Protein AF-A0A950RQR4-F1 (afdb_monomer)

pLDDT: mean 70.82, std 8.99, range [44.38, 90.94]

Sequence (84 aa):
MAERTRAPVWTWILPLLAGTLVFSAVLISTPPGFAALSDVLFGQPRGPNAEAAAYALGAAGTLGLVALLALAAVCWLAARLIRR

Solvent-accessible surface area (backbone atoms only — not comparable to full-atom values): 4906 Å² total; per-residue (Å²): 135,84,81,76,78,69,74,58,70,62,75,63,48,52,61,52,52,52,49,52,51,53,44,50,51,52,34,72,74,37,87,66,30,69,56,26,56,51,42,72,76,74,44,67,95,73,52,79,66,42,55,52,30,51,51,45,49,52,51,51,53,52,52,41,51,52,50,50,52,52,51,51,51,51,54,52,50,52,54,55,59,74,74,104

Foldseek 3Di:
DDPPPPPPPVVVVVLVVVLVVVLQVLLVVDPPRCVLVCCQVPNDCDDPVVVVSVVSVVVSVVVSVVVSVVVVVVVVVVVVVVVD

Radius of gyration: 18.4 Å; Cα contacts (8 Å, |Δi|>4): 36; chains: 1; bounding box: 39×16×65 Å

Structure (mmCIF, N/CA/C/O backbone):
data_AF-A0A950RQR4-F1
#
_entry.id   AF-A0A950RQR4-F1
#
loop_
_atom_site.group_PDB
_atom_site.id
_atom_site.type_symbol
_atom_site.label_atom_id
_atom_site.label_alt_id
_atom_site.label_comp_id
_atom_site.label_asym_id
_atom_site.label_entity_id
_atom_site.label_seq_id
_atom_site.pdbx_PDB_ins_code
_atom_site.Cartn_x
_atom_site.Cartn_y
_atom_site.Cartn_z
_atom_site.occupancy
_atom_site.B_iso_or_equiv
_atom_site.auth_seq_id
_atom_site.auth_comp_id
_atom_site.auth_asym_id
_atom_site.auth_atom_id
_atom_site.pdbx_PDB_model_num
ATOM 1 N N . MET A 1 1 ? 0.834 7.520 43.232 1.00 44.38 1 MET A N 1
ATOM 2 C CA . MET A 1 1 ? 1.621 6.769 42.232 1.00 44.38 1 MET A CA 1
ATOM 3 C C . MET A 1 1 ? 0.807 6.751 40.952 1.00 44.38 1 MET A C 1
ATOM 5 O O . MET A 1 1 ? -0.215 6.086 40.913 1.00 44.38 1 MET A O 1
ATOM 9 N N . ALA A 1 2 ? 1.153 7.599 39.981 1.00 46.06 2 ALA A N 1
ATOM 10 C CA . ALA A 1 2 ? 0.403 7.704 38.733 1.00 46.06 2 ALA A CA 1
ATOM 11 C C . ALA A 1 2 ? 0.821 6.557 37.811 1.00 46.06 2 ALA A C 1
ATOM 13 O O . ALA A 1 2 ? 1.948 6.529 37.313 1.00 46.06 2 ALA A O 1
ATOM 14 N N . GLU A 1 3 ? -0.077 5.598 37.623 1.00 50.31 3 GLU A N 1
ATOM 15 C CA . GLU A 1 3 ? 0.078 4.507 36.674 1.00 50.31 3 GLU A CA 1
ATOM 16 C C . GLU A 1 3 ? 0.025 5.097 35.261 1.00 50.31 3 GLU A C 1
ATOM 18 O O . GLU A 1 3 ? -1.031 5.335 34.679 1.00 50.31 3 GLU A O 1
ATOM 23 N N . ARG A 1 4 ? 1.201 5.455 34.734 1.00 58.53 4 ARG A N 1
ATOM 24 C CA . ARG A 1 4 ? 1.365 5.875 33.345 1.00 58.53 4 ARG A CA 1
ATOM 25 C C . ARG A 1 4 ? 1.053 4.653 32.490 1.00 58.53 4 ARG A C 1
ATOM 27 O O . ARG A 1 4 ? 1.937 3.835 32.249 1.00 58.53 4 ARG A O 1
ATOM 34 N N . THR A 1 5 ? -0.198 4.544 32.048 1.00 59.72 5 THR A N 1
ATOM 35 C CA . THR A 1 5 ? -0.659 3.590 31.040 1.00 59.72 5 THR A CA 1
ATOM 36 C C . THR A 1 5 ? 0.185 3.792 29.787 1.00 59.72 5 THR A C 1
ATOM 38 O O . THR A 1 5 ? -0.108 4.644 28.944 1.00 59.72 5 THR A O 1
ATOM 41 N N . ARG A 1 6 ? 1.306 3.072 29.690 1.00 62.56 6 ARG A N 1
ATOM 42 C CA . ARG A 1 6 ? 2.086 3.004 28.460 1.00 62.56 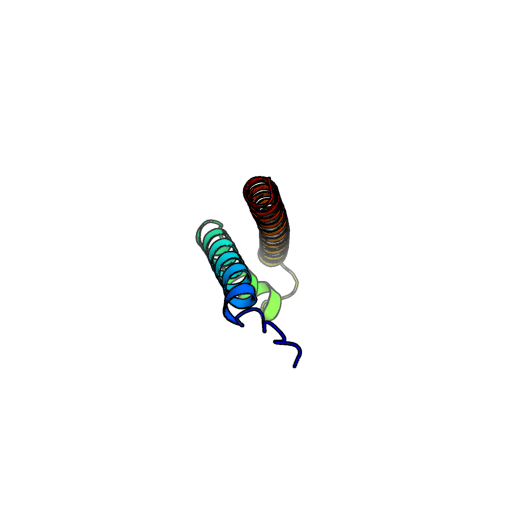6 ARG A CA 1
ATOM 43 C C . ARG A 1 6 ? 1.158 2.345 27.456 1.00 62.56 6 ARG A C 1
ATOM 45 O O . ARG A 1 6 ? 0.862 1.163 27.600 1.00 62.56 6 ARG A O 1
ATOM 52 N N . ALA A 1 7 ? 0.660 3.122 26.495 1.00 61.81 7 ALA A N 1
ATOM 53 C CA . ALA A 1 7 ? -0.032 2.551 25.353 1.00 61.81 7 ALA A CA 1
ATOM 54 C C . ALA A 1 7 ? 0.854 1.407 24.832 1.00 61.81 7 ALA A C 1
ATOM 56 O O . ALA A 1 7 ? 2.052 1.637 24.612 1.00 61.81 7 ALA A O 1
ATOM 57 N N . PRO A 1 8 ? 0.335 0.171 24.746 1.00 67.44 8 PRO A N 1
ATOM 58 C CA . PRO A 1 8 ? 1.154 -0.965 24.366 1.00 67.44 8 PRO A CA 1
ATOM 59 C C . PRO A 1 8 ? 1.745 -0.652 22.998 1.00 67.44 8 PRO A C 1
ATOM 61 O O . PRO A 1 8 ? 1.006 -0.248 22.105 1.00 67.44 8 PRO A O 1
ATOM 64 N N . VAL A 1 9 ? 3.061 -0.809 22.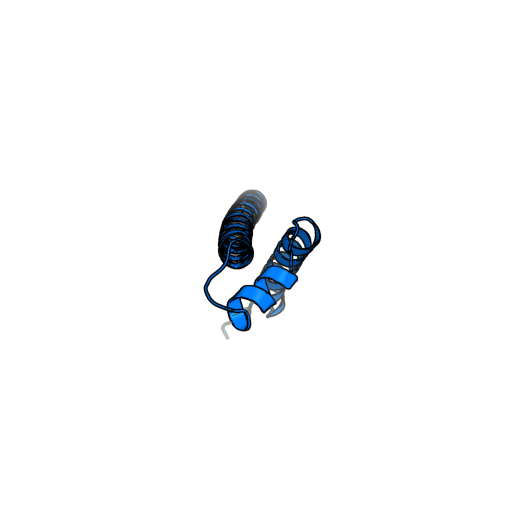829 1.00 67.38 9 VAL A N 1
ATOM 65 C CA . VAL A 1 9 ? 3.797 -0.478 21.587 1.00 67.38 9 VAL A CA 1
ATOM 66 C C . VAL A 1 9 ? 3.080 -1.012 20.334 1.00 67.38 9 VAL A C 1
ATOM 68 O O . VAL A 1 9 ? 3.067 -0.370 19.286 1.00 67.38 9 VAL A O 1
ATOM 71 N N . TRP A 1 10 ? 2.376 -2.135 20.485 1.00 66.31 10 TRP A N 1
ATOM 72 C CA . TRP A 1 10 ? 1.510 -2.753 19.485 1.00 66.31 10 TRP A CA 1
ATOM 73 C C . TRP A 1 10 ? 0.443 -1.832 18.864 1.00 66.31 10 TRP A C 1
ATOM 75 O O . TRP A 1 10 ? 0.145 -1.964 17.680 1.00 66.31 10 TRP A O 1
ATOM 85 N N . THR A 1 11 ? -0.092 -0.862 19.616 1.00 70.81 11 THR A N 1
ATOM 86 C CA . THR A 1 11 ? -1.069 0.122 19.102 1.00 70.81 11 THR A CA 1
ATOM 87 C C . THR A 1 11 ? -0.512 1.002 17.985 1.00 70.81 11 THR A C 1
ATOM 89 O O . THR A 1 11 ? -1.280 1.448 17.139 1.00 70.81 11 THR A O 1
ATOM 92 N N . TRP A 1 12 ? 0.807 1.202 17.929 1.00 73.50 12 TRP A N 1
ATOM 93 C CA . TRP A 1 12 ? 1.471 1.958 16.862 1.00 73.50 12 TRP A CA 1
ATOM 94 C C . TRP A 1 12 ? 1.959 1.064 15.721 1.00 73.50 12 TRP A C 1
ATOM 96 O O . TRP A 1 12 ? 1.991 1.493 14.572 1.00 73.50 12 TRP A O 1
ATOM 106 N N . ILE A 1 13 ? 2.303 -0.192 16.017 1.00 74.62 13 ILE A N 1
ATOM 107 C CA . ILE A 1 13 ? 2.801 -1.151 15.020 1.00 74.62 13 ILE A CA 1
ATOM 108 C C . ILE A 1 13 ? 1.674 -1.634 14.102 1.00 74.62 13 ILE A C 1
ATOM 110 O O . ILE A 1 13 ? 1.871 -1.752 12.895 1.00 74.62 13 ILE A O 1
ATOM 114 N N . LEU A 1 14 ? 0.486 -1.885 14.654 1.00 76.88 14 LEU A N 1
ATOM 115 C CA . LEU A 1 14 ? -0.648 -2.410 13.896 1.00 76.88 14 LEU A CA 1
ATOM 116 C C . LEU A 1 14 ? -1.072 -1.521 12.705 1.00 76.88 14 LEU A C 1
ATOM 118 O O . LEU A 1 14 ? -1.209 -2.059 11.605 1.00 76.88 14 LEU A O 1
ATOM 122 N N . PRO A 1 15 ? -1.234 -0.187 12.846 1.00 72.75 15 PRO A N 1
ATOM 123 C CA . PRO A 1 15 ? -1.559 0.668 11.703 1.00 72.75 15 PRO A CA 1
ATOM 124 C C . PRO A 1 15 ? -0.420 0.748 10.677 1.00 72.75 15 PRO A C 1
ATOM 126 O O . PRO A 1 15 ? -0.692 0.831 9.481 1.00 72.75 15 PRO A O 1
ATOM 129 N N . LEU A 1 16 ? 0.843 0.668 11.111 1.00 73.50 16 LEU A N 1
ATOM 130 C CA . LEU A 1 16 ? 1.992 0.647 10.201 1.00 73.50 16 LEU A CA 1
ATOM 131 C C . LEU A 1 16 ? 2.034 -0.641 9.371 1.00 73.50 16 LEU A C 1
ATOM 133 O O . LEU A 1 16 ? 2.234 -0.570 8.158 1.00 73.50 16 LEU A O 1
ATOM 137 N N . LEU A 1 17 ? 1.791 -1.797 10.001 1.00 79.00 17 LEU A N 1
ATOM 138 C CA . LEU A 1 17 ? 1.684 -3.095 9.325 1.00 79.00 17 LEU A CA 1
ATOM 139 C C . LEU A 1 17 ? 0.509 -3.134 8.347 1.00 79.00 17 LEU A C 1
ATOM 141 O O . LEU A 1 17 ? 0.665 -3.584 7.215 1.00 79.00 17 LEU A O 1
ATOM 145 N N . ALA A 1 18 ? -0.655 -2.626 8.756 1.00 75.31 18 ALA A N 1
ATOM 146 C CA . ALA A 1 18 ? -1.815 -2.532 7.875 1.00 75.31 18 ALA A CA 1
ATOM 147 C C . ALA A 1 18 ? -1.519 -1.641 6.655 1.00 75.31 18 ALA A C 1
ATOM 149 O O . ALA A 1 18 ? -1.809 -2.029 5.525 1.00 75.31 18 ALA A O 1
ATOM 150 N N . GLY A 1 19 ? -0.874 -0.489 6.866 1.00 73.19 19 GLY A N 1
ATOM 151 C CA . GLY A 1 19 ? -0.462 0.409 5.788 1.00 73.19 19 GLY A CA 1
ATOM 152 C C . GLY A 1 19 ? 0.535 -0.233 4.821 1.00 73.19 19 GLY A C 1
ATOM 153 O O . GLY A 1 19 ? 0.357 -0.139 3.609 1.00 73.19 19 GLY A O 1
ATOM 154 N N . THR A 1 20 ? 1.544 -0.945 5.335 1.00 76.12 20 THR A N 1
ATOM 155 C CA . THR A 1 20 ? 2.521 -1.657 4.489 1.00 76.12 20 THR A CA 1
ATOM 156 C C . THR A 1 20 ? 1.890 -2.809 3.717 1.00 76.12 20 THR A C 1
ATOM 158 O O . THR A 1 20 ? 2.233 -3.003 2.552 1.00 76.12 20 THR A O 1
ATOM 161 N N . LEU A 1 21 ? 0.942 -3.539 4.311 1.00 79.38 21 LEU A N 1
ATOM 162 C CA . LEU A 1 21 ? 0.202 -4.598 3.622 1.00 79.38 21 LEU A CA 1
ATOM 163 C C . LEU A 1 21 ? -0.637 -4.049 2.470 1.00 79.38 21 LEU A C 1
ATOM 165 O O . LEU A 1 21 ? -0.558 -4.570 1.361 1.00 79.38 21 LEU A O 1
ATOM 169 N N . VAL A 1 22 ? -1.400 -2.981 2.712 1.00 77.06 22 VAL A N 1
ATOM 170 C CA . VAL A 1 22 ? -2.229 -2.351 1.675 1.00 77.06 22 VAL A CA 1
ATOM 171 C C . VAL A 1 22 ? -1.354 -1.772 0.565 1.00 77.06 22 VAL A C 1
ATOM 173 O O . VAL A 1 22 ? -1.619 -2.018 -0.607 1.00 77.06 22 VAL A O 1
ATOM 176 N N . PHE A 1 23 ? -0.272 -1.075 0.915 1.00 69.69 23 PHE A N 1
ATOM 177 C CA . PHE A 1 23 ? 0.677 -0.542 -0.062 1.00 69.69 23 PHE A CA 1
ATOM 178 C C . PHE A 1 23 ? 1.311 -1.653 -0.913 1.00 69.69 23 PHE A C 1
ATOM 180 O O . PHE A 1 23 ? 1.358 -1.549 -2.138 1.00 69.69 23 PHE A O 1
ATOM 187 N N . SER A 1 24 ? 1.720 -2.756 -0.282 1.00 71.81 24 SER A N 1
ATOM 188 C CA . SER A 1 24 ? 2.259 -3.926 -0.984 1.00 71.81 24 SER A CA 1
ATOM 189 C C . SER A 1 24 ? 1.216 -4.567 -1.902 1.00 71.81 24 SER A C 1
ATOM 191 O O . SER A 1 24 ? 1.534 -4.919 -3.032 1.00 71.81 24 SER A O 1
ATOM 193 N N . ALA A 1 25 ? -0.040 -4.672 -1.460 1.00 72.62 25 ALA A N 1
ATOM 194 C CA . ALA A 1 25 ? -1.131 -5.206 -2.271 1.00 72.62 25 ALA A CA 1
ATOM 195 C C . ALA A 1 25 ? -1.420 -4.333 -3.506 1.00 72.62 25 ALA A C 1
ATOM 197 O O . ALA A 1 25 ? -1.647 -4.862 -4.595 1.00 72.62 25 ALA A O 1
ATOM 198 N N . VAL A 1 26 ? -1.354 -3.005 -3.369 1.00 70.31 26 VAL A N 1
ATOM 199 C CA . VAL A 1 26 ? -1.485 -2.065 -4.496 1.00 70.31 26 VAL A CA 1
ATOM 200 C C . VAL A 1 26 ? -0.331 -2.241 -5.487 1.00 70.31 26 VAL A C 1
ATOM 202 O O . VAL A 1 26 ? -0.571 -2.351 -6.688 1.00 70.31 26 VAL A O 1
ATOM 205 N N . LEU A 1 27 ? 0.910 -2.348 -5.003 1.00 66.50 27 LEU A N 1
ATOM 206 C CA . LEU A 1 27 ? 2.071 -2.583 -5.869 1.00 66.50 27 LEU A CA 1
ATOM 207 C C . LEU A 1 27 ? 2.023 -3.942 -6.577 1.00 66.50 27 LEU A C 1
ATOM 209 O O . LEU A 1 27 ? 2.448 -4.039 -7.721 1.00 66.50 27 LEU A O 1
ATOM 213 N N . ILE A 1 28 ? 1.498 -4.988 -5.937 1.00 73.75 28 ILE A N 1
ATOM 214 C CA . ILE A 1 28 ? 1.337 -6.307 -6.571 1.00 73.75 28 ILE A CA 1
ATOM 215 C C . ILE A 1 28 ? 0.239 -6.279 -7.642 1.00 73.75 28 ILE A C 1
ATOM 217 O O . ILE A 1 28 ? 0.379 -6.915 -8.683 1.00 73.75 28 ILE A O 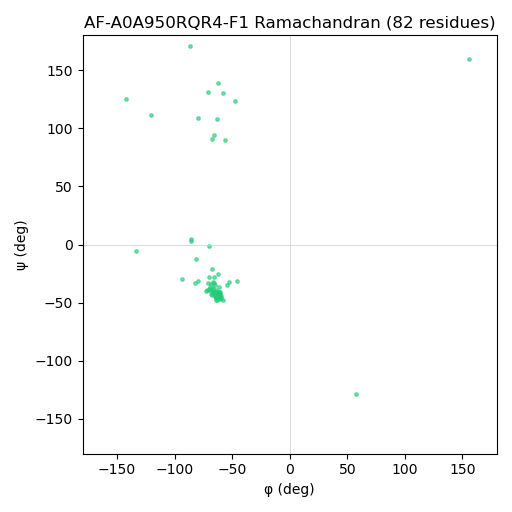1
ATOM 221 N N . SER A 1 29 ? -0.855 -5.557 -7.396 1.00 71.69 29 SER A N 1
ATOM 222 C CA . SER A 1 29 ? -2.020 -5.536 -8.291 1.00 71.69 29 SER A CA 1
ATOM 223 C C . SER A 1 29 ? -1.882 -4.597 -9.494 1.00 71.69 29 SER A C 1
ATOM 225 O O . SER A 1 29 ? -2.675 -4.704 -10.428 1.00 71.69 29 SER A O 1
ATOM 227 N N . THR A 1 30 ? -0.875 -3.716 -9.514 1.00 61.00 30 THR A N 1
ATOM 228 C CA . THR A 1 30 ? -0.719 -2.686 -10.554 1.00 61.00 30 THR A CA 1
ATOM 229 C C . THR A 1 30 ? 0.621 -2.842 -11.288 1.00 61.00 30 THR A C 1
ATOM 231 O O . THR A 1 30 ? 1.653 -2.570 -10.682 1.00 61.00 30 THR A O 1
ATOM 234 N N . PRO A 1 31 ? 0.670 -3.231 -12.580 1.00 61.78 31 PRO A N 1
ATOM 235 C CA . PRO A 1 31 ? 1.912 -3.195 -13.370 1.00 61.78 31 PRO A CA 1
ATOM 236 C C . PRO A 1 31 ? 2.440 -1.747 -13.514 1.00 61.78 31 PRO A C 1
ATOM 238 O O . PRO A 1 31 ? 1.615 -0.858 -13.725 1.00 61.78 31 PRO A O 1
ATOM 241 N N . PRO A 1 32 ? 3.764 -1.461 -13.415 1.00 62.06 32 PRO A N 1
ATOM 242 C CA . PRO A 1 32 ? 4.919 -2.366 -13.278 1.00 62.06 32 PRO A CA 1
ATOM 243 C C . PRO A 1 32 ? 5.233 -2.786 -11.826 1.00 62.06 32 PRO A C 1
ATOM 245 O O . PRO A 1 32 ? 6.239 -3.449 -11.570 1.00 62.06 32 PRO A O 1
ATOM 248 N N . GLY A 1 33 ? 4.406 -2.397 -10.860 1.00 69.00 33 GLY A N 1
ATOM 249 C CA . GLY A 1 33 ? 4.532 -2.777 -9.457 1.00 69.00 33 GLY A CA 1
ATOM 250 C C . GLY A 1 33 ? 5.873 -2.382 -8.847 1.00 69.00 33 GLY A C 1
ATOM 251 O O . GLY A 1 33 ? 6.315 -1.239 -8.963 1.00 69.00 33 G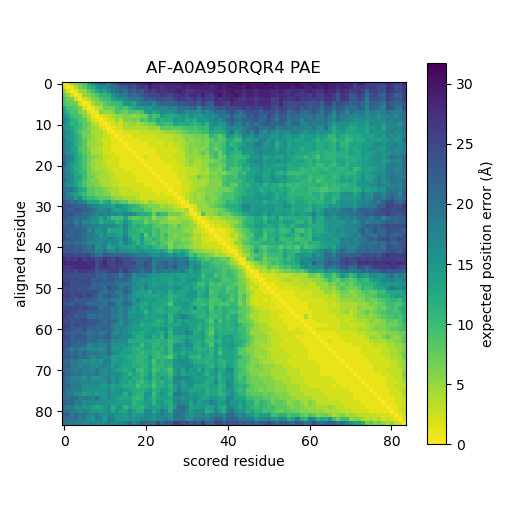LY A O 1
ATOM 252 N N . PHE A 1 34 ? 6.5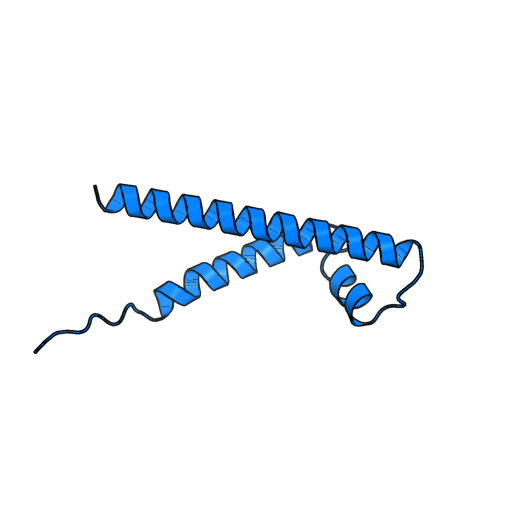51 -3.343 -8.217 1.00 67.19 34 PHE A N 1
ATOM 253 C CA . PHE A 1 34 ? 7.878 -3.136 -7.628 1.00 67.19 34 PHE A CA 1
ATOM 254 C C . PHE A 1 34 ? 8.984 -2.877 -8.660 1.00 67.19 34 PHE A C 1
ATOM 256 O O . PHE A 1 34 ? 9.995 -2.273 -8.307 1.00 67.19 34 PHE A O 1
ATOM 263 N N . ALA A 1 35 ? 8.805 -3.268 -9.926 1.00 63.88 35 ALA A N 1
ATOM 264 C CA . ALA A 1 35 ? 9.801 -2.991 -10.961 1.00 63.88 35 ALA A CA 1
ATOM 265 C C . ALA A 1 35 ? 9.929 -1.481 -11.235 1.00 63.88 35 ALA A C 1
ATOM 267 O O . ALA A 1 35 ? 11.015 -1.001 -11.550 1.00 63.88 35 ALA A O 1
ATOM 268 N N . ALA A 1 36 ? 8.853 -0.713 -11.019 1.00 64.31 36 ALA A N 1
ATOM 269 C CA . ALA A 1 36 ? 8.882 0.742 -11.140 1.00 64.31 36 ALA A CA 1
ATOM 270 C C . ALA A 1 36 ? 9.779 1.397 -10.072 1.00 64.31 36 ALA A C 1
ATOM 272 O O . ALA A 1 36 ? 10.441 2.391 -10.356 1.00 64.31 36 ALA A O 1
ATOM 273 N N . LEU A 1 37 ? 9.859 0.821 -8.861 1.00 62.91 37 LEU A N 1
ATOM 274 C CA . LEU A 1 37 ? 10.772 1.296 -7.812 1.00 62.91 37 LEU A CA 1
ATOM 275 C C . LEU A 1 37 ? 12.234 1.120 -8.231 1.00 62.91 37 LEU A C 1
ATOM 277 O O 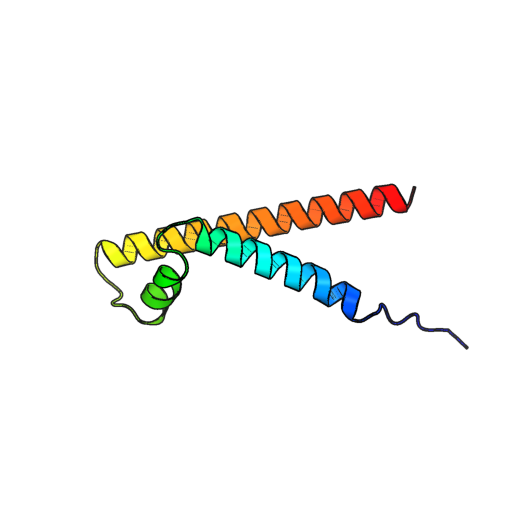. LEU A 1 37 ? 13.027 2.044 -8.060 1.00 62.91 37 LEU A O 1
ATOM 281 N N . SER A 1 38 ? 12.592 -0.037 -8.797 1.00 62.97 38 SER A N 1
ATOM 282 C CA . SER A 1 38 ? 13.956 -0.270 -9.281 1.00 62.97 38 SER A CA 1
ATOM 283 C C . SER A 1 38 ? 14.304 0.599 -10.486 1.00 62.97 38 SER A C 1
ATOM 285 O O . SER A 1 38 ? 15.419 1.108 -10.545 1.00 62.97 38 SER A O 1
ATOM 287 N N . ASP A 1 39 ? 13.359 0.822 -11.403 1.00 63.00 39 ASP A N 1
ATOM 288 C CA . ASP A 1 39 ? 13.592 1.655 -12.589 1.00 63.00 39 ASP A CA 1
ATOM 289 C C . ASP A 1 39 ? 13.775 3.135 -12.231 1.00 63.00 39 ASP A C 1
ATOM 291 O O . ASP A 1 39 ? 14.585 3.825 -12.840 1.00 63.00 39 ASP A O 1
ATOM 295 N N . VAL A 1 40 ? 13.088 3.637 -11.202 1.00 63.66 40 VAL A N 1
ATOM 296 C CA . VAL A 1 40 ? 13.259 5.033 -10.766 1.00 63.66 40 VAL A CA 1
ATOM 297 C C . VAL A 1 40 ? 14.472 5.233 -9.862 1.00 63.66 40 VAL A C 1
ATOM 299 O O . VAL A 1 40 ? 15.106 6.284 -9.928 1.00 63.66 40 VAL A O 1
ATOM 302 N N . LEU A 1 41 ? 14.832 4.248 -9.036 1.00 66.62 41 LEU A N 1
ATOM 303 C CA . LEU A 1 41 ? 16.010 4.353 -8.169 1.00 66.62 41 LEU A CA 1
ATOM 304 C C . LEU A 1 41 ? 17.326 4.067 -8.906 1.00 66.62 41 LEU A C 1
ATOM 306 O O . LEU A 1 41 ? 18.354 4.630 -8.532 1.00 66.62 41 LEU A O 1
ATOM 310 N N . PHE A 1 42 ? 17.307 3.201 -9.925 1.00 69.00 42 PHE A N 1
ATOM 311 C CA . PHE A 1 42 ? 18.520 2.685 -10.573 1.00 69.00 42 PHE A CA 1
ATOM 312 C C . PHE A 1 42 ? 18.486 2.700 -12.114 1.00 69.00 42 PHE A C 1
ATOM 314 O O . PHE A 1 42 ? 19.498 2.371 -12.735 1.00 69.00 42 PHE A O 1
ATOM 321 N N . GLY A 1 43 ? 17.363 3.058 -12.745 1.00 64.00 43 GLY A N 1
ATOM 322 C CA . GLY A 1 43 ? 17.207 3.071 -14.203 1.00 64.00 43 GLY A CA 1
ATOM 323 C C . GLY A 1 43 ? 17.666 4.369 -14.877 1.00 64.00 43 GLY A C 1
ATOM 324 O O . GLY A 1 43 ? 17.998 5.369 -14.237 1.00 64.00 43 GLY A O 1
ATOM 325 N N . GLN A 1 44 ? 17.716 4.352 -16.214 1.00 61.62 44 GLN A N 1
ATOM 326 C CA . GLN A 1 44 ? 18.147 5.509 -17.001 1.00 61.62 44 GLN A CA 1
ATOM 327 C C . GLN A 1 44 ? 17.087 6.626 -16.963 1.00 61.62 44 GLN A C 1
ATOM 329 O O . GLN A 1 44 ? 15.922 6.371 -17.258 1.00 61.62 44 GLN A O 1
ATOM 334 N N . PRO A 1 45 ? 17.467 7.890 -16.690 1.00 60.12 45 PRO A N 1
ATOM 335 C CA . PRO A 1 45 ? 16.517 8.975 -16.426 1.00 60.12 45 PRO A CA 1
ATOM 336 C C . PRO A 1 45 ? 15.704 9.438 -17.647 1.00 60.12 45 PRO A C 1
ATOM 338 O O . PRO A 1 45 ? 14.922 10.378 -17.527 1.00 60.12 45 PRO A O 1
ATOM 341 N N . ARG A 1 46 ? 15.913 8.860 -18.840 1.00 63.91 46 ARG A N 1
ATOM 342 C CA . ARG A 1 46 ? 15.277 9.311 -20.087 1.00 63.91 46 ARG A CA 1
ATOM 343 C C . ARG A 1 46 ? 14.908 8.139 -20.991 1.00 63.91 46 ARG A C 1
ATOM 345 O O . ARG A 1 46 ? 15.767 7.351 -21.371 1.00 63.91 46 ARG A O 1
ATOM 352 N N . GLY A 1 4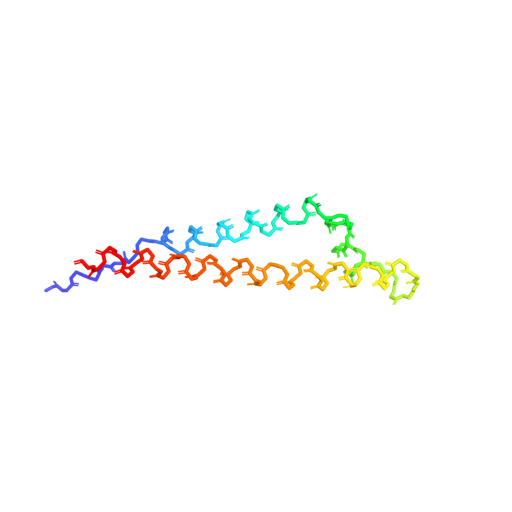7 ? 13.632 8.083 -21.367 1.00 71.06 47 GLY A N 1
ATOM 353 C CA . GLY A 1 47 ? 13.061 7.123 -22.309 1.00 71.06 47 GLY A CA 1
ATOM 354 C C . GLY A 1 47 ? 11.554 6.937 -22.072 1.00 71.06 47 GLY A C 1
ATOM 355 O O . GLY A 1 47 ? 11.090 7.208 -20.965 1.00 71.06 47 GLY A O 1
ATOM 356 N N . PRO A 1 48 ? 10.784 6.441 -23.060 1.00 72.50 48 PRO A N 1
ATOM 357 C CA . PRO A 1 48 ? 9.335 6.228 -22.925 1.00 72.50 48 PRO A CA 1
ATOM 358 C C . PRO A 1 48 ? 8.956 5.354 -21.718 1.00 72.50 48 PRO A C 1
ATOM 360 O O . PRO A 1 48 ? 7.956 5.598 -21.048 1.00 72.50 48 PRO A O 1
ATOM 363 N N . ASN A 1 49 ? 9.798 4.367 -21.398 1.00 67.81 49 ASN A N 1
ATOM 364 C CA . ASN A 1 49 ? 9.611 3.492 -20.240 1.00 67.81 49 ASN A CA 1
ATOM 365 C C . ASN A 1 49 ? 9.855 4.211 -18.903 1.00 67.81 49 ASN A C 1
ATOM 367 O O . ASN A 1 49 ? 9.164 3.926 -17.931 1.00 67.81 49 ASN A O 1
ATOM 371 N N . ALA A 1 50 ? 10.784 5.173 -18.853 1.00 66.50 50 ALA A N 1
ATOM 372 C CA . ALA A 1 50 ? 11.086 5.926 -17.635 1.00 66.50 50 ALA A CA 1
ATOM 373 C C . ALA A 1 50 ? 9.936 6.875 -17.257 1.00 66.50 50 ALA A C 1
ATOM 375 O O . ALA A 1 50 ? 9.579 6.985 -16.085 1.00 66.50 50 ALA A O 1
ATOM 376 N N . GLU A 1 51 ? 9.299 7.512 -18.246 1.00 68.88 51 GLU A N 1
ATOM 377 C CA . GLU A 1 51 ? 8.109 8.341 -18.011 1.00 68.88 51 GLU A CA 1
ATOM 378 C C . GLU A 1 51 ? 6.906 7.498 -17.567 1.00 68.88 51 GLU A C 1
ATOM 380 O O . GLU A 1 51 ? 6.200 7.872 -16.627 1.00 68.88 51 GLU A O 1
ATOM 385 N N . ALA A 1 52 ? 6.714 6.320 -18.174 1.00 71.38 52 ALA A N 1
ATOM 386 C CA . ALA A 1 52 ? 5.686 5.370 -17.753 1.00 71.38 52 ALA A CA 1
ATOM 387 C C . ALA A 1 52 ? 5.916 4.869 -16.313 1.00 71.38 52 ALA A C 1
ATOM 389 O O . ALA A 1 52 ? 4.970 4.805 -15.525 1.00 71.38 52 ALA A O 1
ATOM 390 N N . ALA A 1 53 ? 7.166 4.575 -15.939 1.00 65.81 53 ALA A N 1
ATOM 391 C CA . ALA A 1 53 ? 7.531 4.172 -14.582 1.00 65.81 53 ALA A CA 1
ATOM 392 C C . ALA A 1 53 ? 7.306 5.299 -13.558 1.00 65.81 53 ALA A C 1
ATOM 394 O O . ALA A 1 53 ? 6.767 5.049 -12.478 1.00 65.81 53 ALA A O 1
ATOM 395 N N . ALA A 1 54 ? 7.644 6.546 -13.905 1.00 69.00 54 ALA A N 1
ATOM 396 C CA . ALA A 1 54 ? 7.411 7.710 -13.050 1.00 69.00 54 ALA A CA 1
ATOM 397 C C . ALA A 1 54 ? 5.912 7.976 -12.829 1.00 69.00 54 ALA A C 1
ATOM 399 O O . ALA A 1 54 ? 5.489 8.224 -11.698 1.00 69.00 54 ALA A O 1
ATOM 400 N N . TYR A 1 55 ? 5.096 7.869 -13.883 1.00 72.75 55 TYR A N 1
ATOM 401 C CA . TYR A 1 55 ? 3.642 7.986 -13.770 1.00 72.75 55 TYR A CA 1
ATOM 402 C C . TYR A 1 55 ? 3.050 6.860 -12.916 1.00 72.75 55 TYR A C 1
ATOM 404 O O . TYR A 1 55 ? 2.248 7.126 -12.021 1.00 72.75 55 TYR A O 1
ATOM 412 N N . ALA A 1 56 ? 3.484 5.614 -13.132 1.00 69.44 56 ALA A N 1
ATOM 413 C CA . ALA A 1 56 ? 3.034 4.470 -12.346 1.00 69.44 56 ALA A CA 1
ATOM 414 C C . ALA A 1 56 ? 3.393 4.610 -10.857 1.00 69.44 56 ALA A C 1
ATOM 416 O O . ALA A 1 56 ? 2.552 4.339 -10.001 1.00 69.44 56 ALA A O 1
ATOM 417 N N . LEU A 1 57 ? 4.595 5.098 -10.528 1.00 68.75 57 LEU A N 1
ATOM 418 C CA . LEU A 1 57 ? 4.969 5.397 -9.143 1.00 68.75 57 LEU A CA 1
ATOM 419 C C . LEU A 1 57 ? 4.162 6.550 -8.548 1.00 68.75 57 LEU A C 1
ATOM 421 O O . LEU A 1 57 ? 3.748 6.462 -7.393 1.00 68.75 57 LEU A O 1
ATOM 425 N N . GLY A 1 58 ? 3.908 7.612 -9.315 1.00 70.56 58 GLY A N 1
ATOM 426 C CA . GLY A 1 58 ? 3.058 8.720 -8.874 1.00 70.56 58 GLY A CA 1
ATOM 427 C C . GLY A 1 58 ? 1.623 8.265 -8.588 1.00 70.56 58 GLY A C 1
ATOM 428 O O . GLY A 1 58 ? 1.049 8.608 -7.551 1.00 70.56 58 GLY A O 1
ATOM 429 N N . ALA A 1 59 ? 1.062 7.422 -9.457 1.00 72.62 59 ALA A N 1
ATOM 430 C CA . ALA A 1 59 ? -0.249 6.808 -9.270 1.00 72.62 59 ALA A CA 1
ATOM 431 C C . ALA A 1 59 ? -0.271 5.875 -8.045 1.00 72.62 59 ALA A C 1
ATOM 433 O O . ALA A 1 59 ? -1.165 5.978 -7.207 1.00 72.62 59 ALA A O 1
ATOM 434 N N . ALA A 1 60 ? 0.742 5.021 -7.878 1.00 71.75 60 ALA A N 1
ATOM 435 C CA . ALA A 1 60 ? 0.849 4.134 -6.720 1.00 71.75 60 ALA A CA 1
ATOM 436 C C . ALA A 1 60 ? 0.997 4.917 -5.402 1.00 71.75 60 ALA A C 1
ATOM 438 O O . ALA A 1 60 ? 0.348 4.588 -4.410 1.00 71.75 60 ALA A O 1
ATOM 439 N N . GLY A 1 61 ? 1.801 5.985 -5.391 1.00 70.69 61 GLY A N 1
ATOM 440 C CA . GLY A 1 61 ? 1.980 6.852 -4.225 1.00 70.69 61 GLY A CA 1
ATOM 441 C C . GLY A 1 61 ? 0.703 7.603 -3.842 1.00 70.69 61 GLY A C 1
ATOM 442 O O . GLY A 1 61 ? 0.349 7.658 -2.664 1.00 70.69 61 GLY A O 1
ATOM 443 N N . THR A 1 62 ? -0.031 8.131 -4.826 1.00 72.50 62 THR A N 1
ATOM 444 C CA . THR A 1 62 ? -1.313 8.818 -4.584 1.00 72.50 62 THR A CA 1
ATOM 445 C C . THR A 1 62 ? -2.405 7.851 -4.124 1.00 72.50 62 THR A C 1
ATOM 447 O O . THR A 1 62 ? -3.090 8.153 -3.148 1.00 72.50 62 THR A O 1
ATOM 450 N N . LEU A 1 63 ? -2.518 6.660 -4.725 1.00 70.88 63 LEU A N 1
ATOM 451 C CA . LEU A 1 63 ? -3.420 5.601 -4.252 1.00 70.88 63 LEU A CA 1
ATOM 452 C C . LEU A 1 63 ? -3.066 5.137 -2.835 1.00 70.88 63 LEU A C 1
ATOM 454 O O . LEU A 1 63 ? -3.961 4.961 -2.011 1.00 70.88 63 LEU A O 1
ATOM 458 N N . GLY A 1 64 ? -1.774 4.996 -2.527 1.00 73.00 64 GLY A N 1
ATOM 459 C CA . GLY A 1 64 ? -1.295 4.680 -1.183 1.00 73.00 64 GLY A CA 1
ATOM 460 C C . GLY A 1 64 ? -1.705 5.738 -0.154 1.00 73.00 64 GLY A C 1
ATOM 461 O O . GLY A 1 64 ? -2.241 5.394 0.899 1.00 73.00 64 GLY A O 1
ATOM 462 N N . LEU A 1 65 ? -1.532 7.027 -0.468 1.00 70.62 65 LEU A N 1
ATOM 463 C CA . LEU A 1 65 ? -1.986 8.128 0.391 1.00 70.62 65 LEU A CA 1
ATOM 464 C C . LEU A 1 65 ? -3.504 8.120 0.591 1.00 70.62 65 LEU A C 1
ATOM 466 O O . LEU A 1 65 ? -3.970 8.249 1.722 1.00 70.62 65 LEU A O 1
ATOM 470 N N . VAL A 1 66 ? -4.277 7.934 -0.481 1.00 72.06 66 VAL A N 1
ATOM 471 C CA . VAL A 1 66 ? -5.743 7.848 -0.405 1.00 72.06 66 VAL A CA 1
ATOM 472 C C . VAL A 1 66 ? -6.175 6.666 0.464 1.00 72.06 66 VAL A C 1
ATOM 474 O O . VAL A 1 66 ? -7.053 6.823 1.312 1.00 72.06 66 VAL A O 1
ATOM 477 N N . ALA A 1 67 ? -5.529 5.508 0.322 1.00 76.00 67 ALA A N 1
ATOM 478 C CA . ALA A 1 67 ? -5.809 4.336 1.143 1.00 76.00 67 ALA A CA 1
ATOM 479 C C . ALA A 1 67 ? -5.497 4.578 2.630 1.00 76.00 67 ALA A C 1
ATOM 481 O O . ALA A 1 67 ? -6.294 4.207 3.492 1.00 76.00 67 ALA A O 1
ATOM 482 N N . LEU A 1 68 ? -4.383 5.251 2.943 1.00 76.00 68 LEU A N 1
ATOM 483 C CA . LEU A 1 68 ? -4.040 5.632 4.317 1.00 76.00 68 LEU A CA 1
ATOM 484 C C . LEU A 1 68 ? -5.045 6.631 4.905 1.00 76.00 68 LEU A C 1
ATOM 486 O O . LEU A 1 68 ? -5.444 6.477 6.059 1.00 76.00 68 LEU A O 1
ATOM 490 N N . LEU A 1 69 ? -5.494 7.618 4.124 1.00 76.62 69 LEU A N 1
ATOM 491 C CA . LEU A 1 69 ? -6.533 8.565 4.545 1.00 76.62 69 LEU A CA 1
ATOM 492 C C . LEU A 1 69 ? -7.872 7.863 4.800 1.00 76.62 69 LEU A C 1
ATOM 494 O O . LEU A 1 69 ? -8.521 8.132 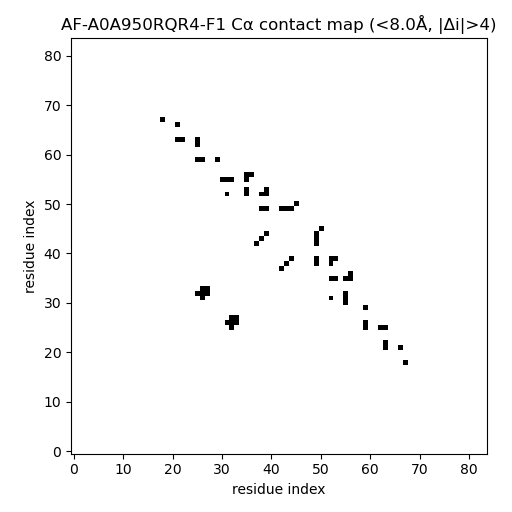5.812 1.00 76.62 69 LEU A O 1
ATOM 498 N N . ALA A 1 70 ? -8.263 6.931 3.929 1.00 76.50 70 ALA A N 1
ATOM 499 C CA . ALA A 1 70 ? -9.468 6.129 4.108 1.00 76.50 70 ALA A CA 1
ATOM 500 C C . ALA A 1 70 ? -9.380 5.263 5.375 1.00 76.50 70 ALA A C 1
ATOM 502 O O . ALA A 1 70 ? -10.304 5.265 6.190 1.00 76.50 70 ALA A O 1
ATOM 503 N N . LEU A 1 71 ? -8.249 4.587 5.598 1.00 79.31 71 LEU A N 1
ATOM 504 C CA . LEU A 1 71 ? -8.021 3.791 6.803 1.00 79.31 71 LEU A CA 1
ATOM 505 C C . LEU A 1 71 ? -8.049 4.660 8.069 1.00 79.31 71 LEU A C 1
ATOM 507 O O . LEU A 1 71 ? -8.678 4.286 9.058 1.00 79.31 71 LEU A O 1
ATOM 511 N N . ALA A 1 72 ? -7.427 5.842 8.035 1.00 77.56 72 ALA A N 1
ATOM 512 C CA . ALA A 1 72 ? -7.466 6.796 9.139 1.00 77.56 72 ALA A CA 1
ATOM 513 C C . ALA A 1 72 ? -8.903 7.244 9.456 1.00 77.56 72 ALA A C 1
ATOM 515 O O . ALA A 1 72 ? -9.284 7.282 10.628 1.00 77.56 72 ALA A O 1
ATOM 516 N N . ALA A 1 73 ? -9.719 7.518 8.433 1.00 84.00 73 ALA A N 1
ATOM 517 C CA . ALA A 1 73 ? -11.127 7.869 8.601 1.00 84.00 73 ALA A CA 1
ATOM 518 C C . ALA A 1 73 ? -11.940 6.721 9.226 1.00 84.00 73 ALA A C 1
ATOM 520 O O . ALA A 1 73 ? -12.725 6.960 10.145 1.00 84.00 73 ALA A O 1
ATOM 521 N N . VAL A 1 74 ? -11.713 5.475 8.794 1.00 87.00 74 VAL A N 1
ATOM 522 C CA . VAL A 1 74 ? -12.361 4.281 9.367 1.00 87.00 74 VAL A CA 1
ATOM 523 C C . VAL A 1 74 ? -11.968 4.090 10.833 1.00 87.00 74 VAL A C 1
ATOM 525 O O . VAL A 1 74 ? -12.842 3.928 11.684 1.00 87.00 74 VAL A O 1
ATOM 528 N N . CYS A 1 75 ? -10.675 4.175 11.159 1.00 82.81 75 CYS A N 1
ATOM 529 C CA . CYS A 1 75 ? -10.188 4.088 12.537 1.00 82.81 75 CYS A CA 1
ATOM 530 C C . CYS A 1 75 ? -10.770 5.199 13.422 1.00 82.81 75 CYS A C 1
ATOM 532 O O . CYS A 1 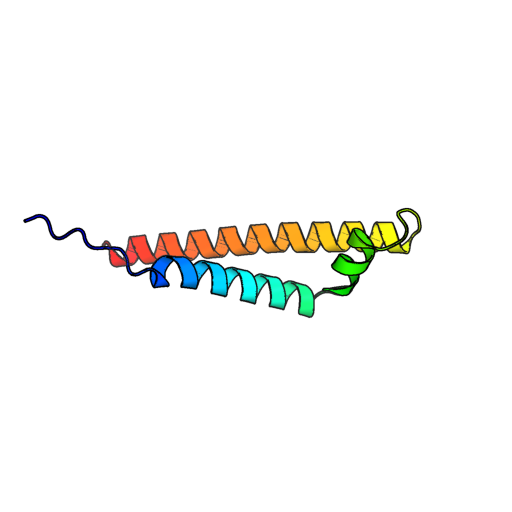75 ? -11.167 4.940 14.560 1.00 82.81 75 CYS A O 1
ATOM 534 N N . TRP A 1 76 ? -10.862 6.428 12.904 1.00 88.94 76 TRP A N 1
ATOM 535 C CA . TRP A 1 76 ? -11.479 7.550 13.611 1.00 88.94 76 TRP A CA 1
ATOM 536 C C . TRP A 1 76 ? -12.967 7.306 13.877 1.00 88.94 76 TRP A C 1
ATOM 538 O O . TRP A 1 76 ? -13.438 7.527 14.994 1.00 88.94 76 TRP A O 1
ATOM 548 N N . LEU A 1 77 ? -13.699 6.804 12.879 1.00 89.44 77 LEU A N 1
ATOM 549 C CA . LEU A 1 77 ? -15.118 6.493 13.008 1.00 89.44 77 LEU A CA 1
ATOM 550 C C . LEU A 1 77 ? -15.352 5.376 14.033 1.00 89.44 77 LEU A C 1
ATOM 552 O O . LEU A 1 77 ? -16.202 5.522 14.909 1.00 89.44 77 LEU A O 1
ATOM 556 N N . ALA A 1 78 ? -14.554 4.307 13.982 1.00 86.00 78 ALA A N 1
ATOM 557 C CA . ALA A 1 78 ? -14.609 3.214 14.948 1.00 86.00 78 ALA A CA 1
ATOM 558 C C . ALA A 1 78 ? -14.323 3.706 16.374 1.00 86.00 78 ALA A C 1
ATOM 560 O O . ALA A 1 78 ? -15.094 3.433 17.292 1.00 86.00 78 ALA A O 1
ATOM 561 N N . ALA A 1 79 ? -13.274 4.514 16.561 1.00 85.94 79 ALA A N 1
ATOM 562 C CA . ALA A 1 79 ? -12.961 5.111 17.857 1.00 85.94 79 ALA A CA 1
ATOM 563 C C . ALA A 1 79 ? -14.090 6.021 18.365 1.00 85.94 79 ALA A C 1
ATOM 565 O O . ALA A 1 79 ? -14.366 6.051 19.563 1.00 85.94 79 ALA A O 1
ATOM 566 N N . ARG A 1 80 ? -14.761 6.754 17.469 1.00 89.25 80 ARG A N 1
ATOM 567 C CA . ARG A 1 80 ? -15.903 7.608 17.814 1.00 89.25 80 ARG A CA 1
ATOM 568 C C . ARG A 1 80 ? -17.133 6.796 18.217 1.00 89.25 80 ARG A C 1
ATOM 570 O O . ARG A 1 80 ? -17.848 7.238 19.108 1.00 89.25 80 ARG A O 1
ATOM 577 N N . LEU A 1 81 ? -17.376 5.650 17.583 1.00 88.62 81 LEU A N 1
ATOM 578 C CA . LEU A 1 81 ? -18.483 4.750 17.921 1.00 88.62 81 LEU A CA 1
ATOM 579 C C . LEU A 1 81 ? -18.249 4.021 19.248 1.00 88.62 81 LEU A C 1
ATOM 581 O O . LEU A 1 81 ? -19.181 3.899 20.023 1.00 88.62 81 LEU A O 1
ATOM 585 N N . ILE A 1 82 ? -17.014 3.598 19.535 1.00 90.94 82 ILE A N 1
ATOM 586 C CA . ILE A 1 82 ? -16.660 2.912 20.793 1.00 90.94 82 ILE A CA 1
ATOM 587 C C . ILE A 1 82 ? -16.699 3.866 22.000 1.00 90.94 82 ILE A C 1
ATOM 589 O O . ILE A 1 82 ? -16.915 3.437 23.127 1.00 90.94 82 ILE A O 1
ATOM 593 N N . ARG A 1 83 ? -16.460 5.166 21.784 1.00 78.00 83 ARG A N 1
ATOM 594 C CA . ARG A 1 83 ? -16.512 6.204 22.833 1.00 78.00 83 ARG A CA 1
ATOM 595 C C . ARG A 1 83 ? -17.919 6.770 23.076 1.00 78.00 83 ARG A C 1
ATOM 597 O O . ARG A 1 83 ? -18.037 7.733 23.833 1.00 78.00 83 ARG A O 1
ATOM 604 N N . ARG A 1 84 ? -18.941 6.249 22.397 1.00 57.19 84 ARG A N 1
ATOM 605 C CA . ARG A 1 84 ? -20.353 6.582 22.616 1.00 57.19 84 ARG A CA 1
ATOM 606 C C . ARG A 1 84 ? -21.018 5.488 23.429 1.00 57.19 84 ARG A C 1
ATOM 608 O O . ARG A 1 84 ? -21.900 5.865 24.224 1.00 57.19 84 ARG A O 1
#

Secondary structure (DSSP, 8-state):
--------THHHHHHHHHHHHHHHHHHHHSTTTHHHHHHHHHS-SSSHHHHHHHHHHHHHHHHHHHHHHHHHHHHHHHHHHHT-

Mean predicted aligned error: 12.39 Å